Protein AF-A0A7Y0R1Y0-F1 (afdb_monomer_lite)

InterPro domains:
  IPR037185 Multidrug transporter EmrE superfamily [SSF103481] (49-139)

Secondary structure (DSSP, 8-state):
--HHHHHHHHHHHHHHHHHHHHHHHS-S-HHHHHHHHHHHHHHHHHHHHHHHHHHH-GGGS-HHHHHHHHHHHHHHHHHHHHHHHHHHHS-HHHHHHHHHHHHHHHHHHHHHHTTPPPPHHHHHHHHHHHHHHHHTT-SSGGG-----

Foldseek 3Di:
DDPVVVVVVVVVVVVVVVLVVVLVPDPDQSVVSVVVVVVVVCVVCVVVVVVCCVPVNPVVDDPVNVVVVVVVVVVVVVLVVVLSVDVVPDPCLQVVLQSVLVVLVVVVVVCVVVVHDDDPVSVVVSVVSSVVSNCVSPPDPVPPDPPD

Organism: Vibrio alginolyticus (NCBI:txid663)

Radius of gyration: 19.25 Å; chains: 1; bounding box: 56×36×42 Å

pLDDT: mean 80.96, std 11.86, range [36.53, 94.88]

Sequence (148 aa):
MDFLAIALVVFSAVLHAGWNILGKSHSGSGMAFTMAASLSACGVLTPYLIWYLITLGWTSLPVEFWGMLAFSGIAQIVYLVGLIMAYKHADVGVIYPIARALPVMMVGGFSVALGHALSSQQWLGFVLITFGCILVPLTHVRQVSLVA

Structure (mmCIF, N/CA/C/O backbone):
data_AF-A0A7Y0R1Y0-F1
#
_entry.id   AF-A0A7Y0R1Y0-F1
#
loop_
_atom_site.group_PDB
_atom_site.id
_atom_site.type_symbol
_atom_site.label_atom_id
_atom_site.label_alt_id
_atom_site.label_comp_id
_atom_site.label_asym_id
_atom_site.label_entity_id
_atom_site.label_seq_id
_atom_site.pdbx_PDB_ins_code
_atom_site.Cartn_x
_atom_site.Cartn_y
_atom_site.Cartn_z
_atom_site.occupancy
_atom_site.B_iso_or_equiv
_atom_site.auth_seq_id
_atom_site.auth_comp_id
_atom_site.auth_asym_id
_atom_site.auth_atom_id
_atom_site.pdbx_PDB_model_num
ATOM 1 N N . MET A 1 1 ? 0.962 -24.084 -4.038 1.00 62.75 1 MET A N 1
ATOM 2 C CA . MET A 1 1 ? 1.690 -22.868 -3.616 1.00 62.75 1 MET A CA 1
ATOM 3 C C . MET A 1 1 ? 2.879 -23.313 -2.793 1.00 62.75 1 MET A C 1
ATOM 5 O O . MET A 1 1 ? 2.735 -24.288 -2.068 1.00 62.75 1 MET A O 1
ATOM 9 N N . ASP A 1 2 ? 4.028 -22.667 -2.953 1.00 89.94 2 ASP A N 1
ATOM 10 C CA . ASP A 1 2 ? 5.246 -23.015 -2.217 1.00 89.94 2 ASP A CA 1
ATOM 11 C C . ASP A 1 2 ? 5.105 -22.680 -0.717 1.00 89.94 2 ASP A C 1
ATOM 13 O O . ASP A 1 2 ? 4.425 -21.713 -0.358 1.00 89.94 2 ASP A O 1
ATOM 17 N N . PHE A 1 3 ? 5.728 -23.467 0.163 1.00 93.12 3 PHE A N 1
ATOM 18 C CA . PHE A 1 3 ? 5.669 -23.271 1.618 1.00 93.12 3 PHE A CA 1
ATOM 19 C C . PHE A 1 3 ? 6.191 -21.886 2.016 1.00 93.12 3 PHE A C 1
ATOM 21 O O . PHE A 1 3 ? 5.600 -21.210 2.859 1.00 93.12 3 PHE A O 1
ATOM 28 N N . LEU A 1 4 ? 7.247 -21.426 1.343 1.00 94.56 4 LEU A N 1
ATOM 29 C CA . LEU A 1 4 ? 7.806 -20.091 1.534 1.00 94.56 4 LEU A CA 1
ATOM 30 C C . LEU A 1 4 ? 6.775 -19.001 1.218 1.00 94.56 4 LEU A C 1
ATOM 32 O O . LEU A 1 4 ? 6.624 -18.054 1.989 1.00 94.56 4 LEU A O 1
ATOM 36 N N . ALA A 1 5 ? 6.017 -19.149 0.128 1.00 91.25 5 ALA A N 1
ATOM 37 C CA . ALA A 1 5 ? 4.978 -18.191 -0.238 1.00 91.25 5 ALA A CA 1
ATOM 38 C C . ALA A 1 5 ? 3.886 -18.112 0.841 1.00 91.25 5 ALA A C 1
ATOM 40 O O . ALA A 1 5 ? 3.467 -17.016 1.210 1.00 91.25 5 ALA A O 1
ATOM 41 N N . ILE A 1 6 ? 3.473 -19.256 1.398 1.00 92.56 6 ILE A N 1
ATOM 42 C CA . ILE A 1 6 ? 2.506 -19.298 2.506 1.00 92.56 6 ILE A CA 1
ATOM 43 C C . ILE A 1 6 ? 3.077 -18.583 3.738 1.00 92.56 6 ILE A C 1
ATOM 45 O O . ILE A 1 6 ? 2.399 -17.737 4.322 1.00 92.56 6 ILE A O 1
ATOM 49 N N . ALA A 1 7 ? 4.329 -18.867 4.105 1.00 94.88 7 ALA A N 1
ATOM 50 C CA . ALA A 1 7 ? 4.985 -18.239 5.249 1.00 94.88 7 ALA A CA 1
ATOM 51 C C . ALA A 1 7 ? 5.076 -16.709 5.101 1.00 94.88 7 ALA A C 1
ATOM 53 O O . ALA A 1 7 ? 4.749 -15.984 6.042 1.00 94.88 7 ALA A O 1
ATOM 54 N N . LEU A 1 8 ? 5.443 -16.207 3.916 1.00 93.12 8 LEU A N 1
ATOM 55 C CA . LEU A 1 8 ? 5.495 -14.768 3.632 1.00 93.12 8 LEU A CA 1
ATOM 56 C C . LEU A 1 8 ? 4.118 -14.103 3.724 1.00 93.12 8 LEU A C 1
ATOM 58 O O . LEU A 1 8 ? 4.005 -13.008 4.276 1.00 93.12 8 LEU A O 1
ATOM 62 N N . VAL A 1 9 ? 3.068 -14.756 3.219 1.00 91.81 9 VAL A N 1
ATOM 63 C CA . VAL A 1 9 ? 1.696 -14.229 3.286 1.00 91.81 9 VAL A CA 1
ATOM 64 C C . VAL A 1 9 ? 1.212 -14.146 4.735 1.00 91.81 9 VAL A C 1
ATOM 66 O O . VAL A 1 9 ? 0.677 -13.115 5.142 1.00 91.81 9 VAL A O 1
ATOM 69 N N . VAL A 1 10 ? 1.442 -15.188 5.540 1.00 92.44 10 VAL A N 1
ATOM 70 C CA . VAL A 1 10 ? 1.070 -15.185 6.967 1.00 92.44 10 VAL A CA 1
ATOM 71 C C . VAL A 1 10 ? 1.856 -14.120 7.731 1.00 92.44 10 VAL A C 1
ATOM 73 O O . VAL A 1 10 ? 1.272 -13.357 8.500 1.00 92.44 10 VAL A O 1
ATOM 76 N N . PHE A 1 11 ? 3.162 -14.012 7.489 1.00 94.19 11 PHE A N 1
ATOM 77 C CA . PHE A 1 11 ? 3.997 -12.987 8.111 1.00 94.19 11 PHE A CA 1
ATOM 78 C C . PHE A 1 11 ? 3.534 -11.569 7.748 1.00 94.19 11 PHE A C 1
ATOM 80 O O . PHE A 1 11 ? 3.392 -10.717 8.626 1.00 94.19 11 PHE A O 1
ATOM 87 N N . SER A 1 12 ? 3.210 -11.332 6.474 1.00 90.44 12 SER A N 1
ATOM 88 C CA . SER A 1 12 ? 2.625 -10.072 6.007 1.00 90.44 12 SER A CA 1
ATOM 89 C C . SER A 1 12 ? 1.315 -9.750 6.732 1.00 90.44 12 SER A C 1
ATOM 91 O O . SER A 1 12 ? 1.133 -8.623 7.193 1.00 90.44 12 SER A O 1
ATOM 93 N N . ALA A 1 13 ? 0.433 -10.738 6.916 1.00 88.06 13 ALA A N 1
ATOM 94 C CA . ALA A 1 13 ? -0.822 -10.556 7.641 1.00 88.06 13 ALA A CA 1
ATOM 95 C C . ALA A 1 13 ? -0.600 -10.167 9.114 1.00 88.06 13 ALA A C 1
ATOM 97 O O . ALA A 1 13 ? -1.274 -9.264 9.616 1.00 88.06 13 ALA A O 1
ATOM 98 N N . VAL A 1 14 ? 0.375 -10.783 9.793 1.00 91.38 14 VAL A N 1
ATOM 99 C CA . VAL A 1 14 ? 0.740 -10.436 11.179 1.00 91.38 14 VAL A CA 1
ATOM 100 C C . VAL A 1 14 ? 1.296 -9.016 11.265 1.00 91.38 14 VAL A C 1
ATOM 102 O O . VAL A 1 14 ? 0.848 -8.242 12.112 1.00 91.38 14 VAL A O 1
ATOM 105 N N . LEU A 1 15 ? 2.213 -8.635 10.369 1.00 89.06 15 LEU A N 1
ATOM 106 C CA . LEU A 1 15 ? 2.729 -7.263 10.302 1.00 89.06 15 LEU A CA 1
ATOM 107 C C . LEU A 1 15 ? 1.608 -6.255 10.042 1.00 89.06 15 LEU A C 1
ATOM 109 O O . LEU A 1 15 ? 1.561 -5.202 10.675 1.00 89.06 15 LEU A O 1
ATOM 113 N N . HIS A 1 16 ? 0.676 -6.588 9.150 1.00 82.56 16 HIS A N 1
ATOM 114 C CA . HIS A 1 16 ? -0.467 -5.742 8.839 1.00 82.56 16 HIS A CA 1
ATOM 115 C C . HIS A 1 16 ? -1.392 -5.559 10.050 1.00 82.56 16 HIS A C 1
ATOM 117 O O . HIS A 1 16 ? -1.823 -4.443 10.345 1.00 82.56 16 HIS A O 1
ATOM 123 N N . ALA A 1 17 ? -1.695 -6.632 10.782 1.00 81.00 17 ALA A N 1
ATOM 124 C CA . ALA A 1 17 ? -2.484 -6.554 12.009 1.00 81.00 17 ALA A CA 1
ATOM 125 C C . ALA A 1 17 ? -1.758 -5.735 13.090 1.00 81.00 17 ALA A C 1
ATOM 127 O O . ALA A 1 17 ? -2.350 -4.821 13.667 1.00 81.00 17 ALA A O 1
ATOM 128 N N . GLY A 1 18 ? -0.464 -5.996 13.301 1.00 83.19 18 GLY A N 1
ATOM 129 C CA . GLY A 1 18 ? 0.376 -5.257 14.245 1.00 83.19 18 GLY A CA 1
ATOM 130 C C . GLY A 1 18 ? 0.434 -3.762 13.932 1.00 83.19 18 GLY A C 1
ATOM 131 O O . GLY A 1 18 ? 0.261 -2.936 14.825 1.00 83.19 18 GLY A O 1
ATOM 132 N N . TRP A 1 19 ? 0.564 -3.409 12.653 1.00 79.75 19 TRP A N 1
ATOM 133 C CA . TRP A 1 19 ? 0.514 -2.028 12.178 1.00 79.75 19 TRP A CA 1
ATOM 134 C C . TRP A 1 19 ? -0.792 -1.319 12.560 1.00 79.75 19 TRP A C 1
ATOM 136 O O . TRP A 1 19 ? -0.767 -0.216 13.106 1.00 79.75 19 TRP A O 1
ATOM 146 N N . ASN A 1 20 ? -1.941 -1.958 12.312 1.00 76.31 20 ASN A N 1
ATOM 147 C CA . ASN A 1 20 ? -3.246 -1.377 12.643 1.00 76.31 20 ASN A CA 1
ATOM 148 C C . ASN A 1 20 ? -3.432 -1.198 14.162 1.00 76.31 20 ASN A C 1
ATOM 150 O O . ASN A 1 20 ? -4.048 -0.222 14.588 1.00 76.31 20 ASN A O 1
ATOM 154 N N . ILE A 1 21 ? -2.889 -2.106 14.981 1.00 77.69 21 ILE A N 1
ATOM 155 C CA . ILE A 1 21 ? -2.935 -1.997 16.448 1.00 77.69 21 ILE A CA 1
ATOM 156 C C . ILE A 1 21 ? -2.070 -0.826 16.928 1.00 77.69 21 ILE A C 1
ATOM 158 O O . ILE A 1 21 ? -2.548 0.000 17.704 1.00 77.69 21 ILE A O 1
ATOM 162 N N . LEU A 1 22 ? -0.831 -0.713 16.437 1.00 76.56 22 LEU A N 1
ATOM 163 C CA . LEU A 1 22 ? 0.089 0.378 16.786 1.00 76.56 22 LEU A CA 1
ATOM 164 C C . LEU A 1 22 ? -0.452 1.752 16.376 1.00 76.56 22 LEU A C 1
ATOM 166 O O . LEU A 1 22 ? -0.325 2.719 17.128 1.00 76.56 22 LEU A O 1
ATOM 170 N N . GLY A 1 23 ? -1.102 1.822 15.212 1.00 70.19 23 GLY A N 1
ATOM 171 C CA . GLY A 1 23 ? -1.750 3.042 14.736 1.00 70.19 23 GLY A CA 1
ATOM 172 C C . GLY A 1 23 ? -2.951 3.472 15.573 1.00 70.19 23 GLY A C 1
ATOM 173 O O . GLY A 1 23 ? -3.267 4.657 15.607 1.00 70.19 23 GLY A O 1
ATOM 174 N N . LYS A 1 24 ? -3.603 2.533 16.271 1.00 65.19 24 LYS A N 1
ATOM 175 C CA . LYS A 1 24 ? -4.736 2.808 17.168 1.00 65.19 24 LYS A CA 1
ATOM 176 C C . LYS A 1 24 ? -4.304 3.068 18.617 1.00 65.19 24 LYS A C 1
ATOM 178 O O . LYS A 1 24 ? -5.020 3.756 19.337 1.00 65.19 24 LYS A O 1
ATOM 183 N N . SER A 1 25 ? -3.171 2.514 19.061 1.00 60.97 25 SER A N 1
ATOM 184 C CA . SER A 1 25 ? -2.704 2.621 20.452 1.00 60.97 25 SER A CA 1
ATOM 185 C C . SER A 1 25 ? -2.056 3.965 20.791 1.00 60.97 25 SER A C 1
ATOM 187 O O . SER A 1 25 ? -2.026 4.345 21.960 1.00 60.97 25 SER A O 1
ATOM 189 N N . HIS A 1 26 ? -1.561 4.706 19.796 1.00 57.38 26 HIS A N 1
ATOM 190 C CA . HIS A 1 26 ? -1.047 6.055 20.012 1.00 57.38 26 HIS A CA 1
ATOM 191 C C . HIS A 1 26 ? -2.201 7.061 20.076 1.00 57.38 26 HIS A C 1
ATOM 193 O O . HIS A 1 26 ? -2.891 7.292 19.089 1.00 57.38 26 HIS A O 1
ATOM 199 N N . SER A 1 27 ? -2.348 7.737 21.215 1.00 50.84 27 SER A N 1
ATOM 200 C CA . SER A 1 27 ? -3.286 8.847 21.461 1.00 50.84 27 SER A CA 1
ATOM 201 C C . SER A 1 27 ? -2.986 10.131 20.658 1.00 50.84 27 SER A C 1
ATOM 203 O O . SER A 1 27 ? -3.487 11.204 20.989 1.00 50.84 27 SER A O 1
ATOM 205 N N . GLY A 1 28 ? -2.130 10.050 19.635 1.00 57.06 28 GLY A N 1
ATOM 206 C CA . GLY A 1 28 ? -1.776 11.154 18.746 1.00 57.06 28 GLY A CA 1
ATOM 207 C C . GLY A 1 28 ? -2.705 11.249 17.533 1.00 57.06 28 GLY A C 1
ATOM 208 O O . GLY A 1 28 ? -3.484 10.346 17.241 1.00 57.06 28 GLY A O 1
ATOM 209 N N . SER A 1 29 ? -2.604 12.349 16.781 1.00 64.88 29 SER A N 1
ATOM 210 C CA . SER A 1 29 ? -3.319 12.506 15.508 1.00 64.88 29 SER A CA 1
ATOM 211 C C . SER A 1 29 ? -2.969 11.354 14.558 1.00 64.88 29 SER A C 1
ATOM 213 O O . SER A 1 29 ? -1.803 11.193 14.195 1.00 64.88 29 SER A O 1
ATOM 215 N N . GLY A 1 30 ? -3.960 10.577 14.103 1.00 68.94 30 GLY A N 1
ATOM 216 C CA . GLY A 1 30 ? -3.753 9.477 13.144 1.00 68.94 30 GLY A CA 1
ATOM 217 C C . GLY A 1 30 ? -3.053 9.911 11.845 1.00 68.94 30 GLY A C 1
ATOM 218 O O . GLY A 1 30 ? -2.406 9.104 11.176 1.00 68.94 30 GLY A O 1
ATOM 219 N N . MET A 1 31 ? -3.094 11.209 11.528 1.00 68.50 31 MET A N 1
ATOM 220 C CA . MET A 1 31 ? -2.315 11.820 10.451 1.00 68.50 31 MET A CA 1
ATOM 221 C C . MET A 1 31 ? -0.805 11.769 10.720 1.00 68.50 31 MET A C 1
ATOM 223 O O . MET A 1 31 ? -0.048 11.417 9.822 1.00 68.50 31 MET A O 1
ATOM 227 N N . ALA A 1 32 ? -0.360 12.072 11.944 1.00 75.00 32 ALA A N 1
ATOM 228 C CA . ALA A 1 32 ? 1.056 12.050 12.309 1.00 75.00 32 ALA A CA 1
ATOM 229 C C . ALA A 1 32 ? 1.631 10.630 12.224 1.00 75.00 32 ALA A C 1
ATOM 231 O O . ALA A 1 32 ? 2.707 10.437 11.665 1.00 75.00 32 ALA A O 1
ATOM 232 N N . PHE A 1 33 ? 0.875 9.629 12.688 1.00 78.75 33 PHE A N 1
ATOM 233 C CA . PHE A 1 33 ? 1.248 8.220 12.541 1.00 78.75 33 PHE A CA 1
ATOM 234 C C . PHE A 1 33 ? 1.345 7.809 11.065 1.00 78.75 33 PHE A C 1
ATOM 236 O O . PHE A 1 33 ? 2.356 7.256 10.644 1.00 78.75 33 PHE A O 1
ATOM 243 N N . THR A 1 34 ? 0.336 8.142 10.254 1.00 77.31 34 THR A N 1
ATOM 244 C CA . THR A 1 34 ? 0.308 7.804 8.817 1.00 77.31 34 THR A CA 1
ATOM 245 C C . THR A 1 34 ? 1.434 8.489 8.031 1.00 77.31 34 THR A C 1
ATOM 247 O O . THR A 1 34 ? 2.011 7.898 7.117 1.00 77.31 34 THR A O 1
ATOM 250 N N . MET A 1 35 ? 1.795 9.721 8.395 1.00 79.12 35 MET A N 1
ATOM 251 C CA . MET A 1 35 ? 2.927 10.433 7.798 1.00 79.12 35 MET A CA 1
ATOM 252 C C . MET A 1 35 ? 4.268 9.840 8.224 1.00 79.12 35 MET A C 1
ATOM 254 O O . MET A 1 35 ? 5.103 9.574 7.364 1.00 79.12 35 MET A O 1
ATOM 258 N N . ALA A 1 36 ? 4.461 9.561 9.516 1.00 83.12 36 ALA A N 1
ATOM 259 C CA . ALA A 1 36 ? 5.677 8.916 10.015 1.00 83.12 36 ALA A CA 1
ATOM 260 C C . ALA A 1 36 ? 5.896 7.537 9.369 1.00 83.12 36 ALA A C 1
ATOM 262 O O . ALA A 1 36 ? 7.015 7.206 8.989 1.00 83.12 36 ALA A O 1
ATOM 263 N N . ALA A 1 37 ? 4.818 6.773 9.173 1.00 83.62 37 ALA A N 1
ATOM 264 C CA . ALA A 1 37 ? 4.809 5.510 8.438 1.00 83.62 37 ALA A CA 1
ATOM 265 C C . ALA A 1 37 ? 5.290 5.639 6.994 1.00 83.62 37 ALA A C 1
ATOM 267 O O . ALA A 1 37 ? 6.106 4.861 6.509 1.00 83.62 37 ALA A O 1
ATOM 268 N N . SER A 1 38 ? 4.731 6.622 6.291 1.00 83.50 38 SER A N 1
ATOM 269 C CA . SER A 1 38 ? 5.023 6.842 4.880 1.00 83.50 38 SER A CA 1
ATOM 270 C C . SER A 1 38 ? 6.471 7.303 4.720 1.00 83.50 38 SER A C 1
ATOM 272 O O . SER A 1 38 ? 7.180 6.840 3.832 1.00 83.50 38 SER A O 1
ATOM 274 N N . LEU A 1 39 ? 6.940 8.161 5.630 1.00 86.06 39 LEU A N 1
ATOM 275 C CA . LEU A 1 39 ? 8.305 8.669 5.623 1.00 86.06 39 LEU A CA 1
ATOM 276 C C . LEU A 1 39 ? 9.330 7.595 6.005 1.00 86.06 39 LEU A C 1
ATOM 278 O O . LEU A 1 39 ? 10.402 7.552 5.406 1.00 86.06 39 LEU A O 1
ATOM 282 N N . SER A 1 40 ? 9.011 6.705 6.950 1.00 87.06 40 SER A N 1
ATOM 283 C CA . SER A 1 40 ? 9.893 5.586 7.300 1.00 87.06 40 SER A CA 1
ATOM 284 C C . SER A 1 40 ? 10.029 4.600 6.140 1.00 87.06 40 SER A C 1
ATOM 286 O O . SER A 1 40 ? 11.146 4.197 5.820 1.00 87.06 40 SER A O 1
ATOM 288 N N . ALA A 1 41 ? 8.933 4.291 5.440 1.00 86.56 41 ALA A N 1
ATOM 289 C CA . ALA A 1 41 ? 8.971 3.489 4.219 1.00 86.56 41 ALA A CA 1
ATOM 290 C C . ALA A 1 41 ? 9.841 4.145 3.133 1.00 86.56 41 ALA A C 1
ATOM 292 O O . ALA A 1 41 ? 10.704 3.480 2.557 1.00 86.56 41 ALA A O 1
ATOM 293 N N . CYS A 1 42 ? 9.689 5.456 2.906 1.00 87.25 42 CYS A N 1
ATOM 294 C CA . CYS A 1 42 ? 10.573 6.205 2.011 1.00 87.25 42 CYS A CA 1
ATOM 295 C C . CYS A 1 42 ? 12.039 6.108 2.453 1.00 87.25 42 CYS A C 1
ATOM 297 O O . CYS A 1 42 ? 12.901 5.823 1.627 1.00 87.25 42 CYS A O 1
ATOM 299 N N . GLY A 1 43 ? 12.334 6.296 3.741 1.00 90.50 43 GLY A N 1
ATOM 300 C CA . GLY A 1 43 ? 13.695 6.226 4.277 1.00 90.50 43 GLY A CA 1
ATOM 301 C C . GLY A 1 43 ? 14.358 4.863 4.067 1.00 90.50 43 GLY A C 1
ATOM 302 O O . GLY A 1 43 ? 15.529 4.806 3.707 1.00 90.50 43 GLY A O 1
ATOM 303 N N . VAL A 1 44 ? 13.604 3.772 4.224 1.00 91.94 44 VAL A N 1
ATOM 304 C CA . VAL A 1 44 ? 14.104 2.403 4.008 1.00 91.94 44 VAL A CA 1
ATOM 305 C C . VAL A 1 44 ? 14.308 2.093 2.521 1.00 91.94 44 VAL A C 1
ATOM 307 O O . VAL A 1 44 ? 15.280 1.429 2.165 1.00 91.94 44 VAL A O 1
ATOM 310 N N . LEU A 1 45 ? 13.424 2.573 1.641 1.00 90.19 45 LEU A N 1
ATOM 311 C CA . LEU A 1 45 ? 13.472 2.260 0.205 1.00 90.19 45 LEU A CA 1
ATOM 312 C C . LEU A 1 45 ? 14.388 3.191 -0.604 1.00 90.19 45 LEU A C 1
ATOM 314 O O . LEU A 1 45 ? 14.878 2.799 -1.664 1.00 90.19 45 LEU A O 1
ATOM 318 N N . THR A 1 46 ? 14.661 4.402 -0.113 1.00 90.75 46 THR A N 1
ATOM 319 C CA . THR A 1 46 ? 15.495 5.396 -0.814 1.00 90.75 46 THR A CA 1
ATOM 320 C C . THR A 1 46 ? 16.917 4.893 -1.103 1.00 90.75 46 THR A C 1
ATOM 322 O O . THR A 1 46 ? 17.354 5.039 -2.244 1.00 90.75 46 THR A O 1
ATOM 325 N N . PRO A 1 47 ? 17.648 4.250 -0.167 1.00 92.75 47 PRO A N 1
ATOM 326 C CA . PRO A 1 47 ? 18.980 3.713 -0.454 1.00 92.75 47 PRO A CA 1
ATOM 327 C C . PRO A 1 47 ? 18.981 2.680 -1.584 1.00 92.75 47 PRO A C 1
ATOM 329 O O . PRO A 1 47 ? 19.874 2.693 -2.430 1.00 92.75 47 PRO A O 1
ATOM 332 N N . TYR A 1 48 ? 17.961 1.818 -1.633 1.00 89.50 48 TYR A N 1
ATOM 333 C CA . TYR A 1 48 ? 17.813 0.834 -2.704 1.00 89.50 48 TYR A CA 1
ATOM 334 C C . TYR A 1 48 ? 17.548 1.508 -4.054 1.00 89.50 48 TYR A C 1
ATOM 336 O O . TYR A 1 48 ? 18.177 1.155 -5.050 1.00 89.50 48 TYR A O 1
ATOM 344 N N . LEU A 1 49 ? 16.672 2.517 -4.081 1.00 88.00 49 LEU A N 1
ATOM 345 C CA . LEU A 1 49 ? 16.407 3.303 -5.285 1.00 88.00 49 LEU A CA 1
ATOM 346 C C . LEU A 1 49 ? 17.676 4.006 -5.792 1.00 88.00 49 LEU A C 1
ATOM 348 O O . LEU A 1 49 ? 17.963 3.964 -6.985 1.00 88.00 49 LEU A O 1
ATOM 352 N N . ILE A 1 50 ? 18.462 4.607 -4.894 1.00 90.12 50 ILE A N 1
ATOM 353 C CA . ILE A 1 50 ? 19.742 5.243 -5.238 1.00 90.12 50 ILE A CA 1
ATOM 354 C C . ILE A 1 50 ? 20.705 4.211 -5.834 1.00 90.12 50 ILE A C 1
ATOM 356 O O . ILE A 1 50 ? 21.266 4.446 -6.904 1.00 90.12 50 ILE A O 1
ATOM 360 N N . TRP A 1 51 ? 20.869 3.057 -5.182 1.00 92.56 51 TRP A N 1
ATOM 361 C CA . TRP A 1 51 ? 21.719 1.978 -5.685 1.00 92.56 51 TRP A CA 1
ATOM 362 C C . TRP A 1 51 ? 21.283 1.500 -7.079 1.00 92.56 51 TRP A C 1
ATOM 364 O O . TRP A 1 51 ? 22.126 1.359 -7.969 1.00 92.56 51 TRP A O 1
ATOM 374 N N . TYR A 1 52 ? 19.978 1.316 -7.295 1.00 88.75 52 TYR A N 1
ATOM 375 C CA . TYR A 1 52 ? 19.408 0.916 -8.583 1.00 88.75 52 TYR A CA 1
ATOM 376 C C . TYR A 1 52 ? 19.731 1.939 -9.681 1.00 88.75 52 TYR A C 1
ATOM 378 O O . TYR A 1 52 ? 20.246 1.575 -10.738 1.00 88.75 52 TYR A O 1
ATOM 386 N N . LEU A 1 53 ? 19.495 3.227 -9.413 1.00 88.44 53 LEU A N 1
ATOM 387 C CA . LEU A 1 53 ? 19.718 4.311 -10.375 1.00 88.44 53 LEU A CA 1
ATOM 388 C C . LEU A 1 53 ? 21.201 4.499 -10.724 1.00 88.44 53 LEU A C 1
ATOM 390 O O . LEU A 1 53 ? 21.514 4.808 -11.872 1.00 88.44 53 LEU A O 1
ATOM 394 N N . ILE A 1 54 ? 22.110 4.289 -9.767 1.00 90.25 54 ILE A N 1
ATOM 395 C CA . ILE A 1 54 ? 23.562 4.341 -10.003 1.00 90.25 54 ILE A CA 1
ATOM 396 C C . ILE A 1 54 ? 24.029 3.137 -10.831 1.00 90.25 54 ILE A C 1
ATOM 398 O O . ILE A 1 54 ? 24.866 3.294 -11.715 1.00 90.25 54 ILE A O 1
ATOM 402 N N . THR A 1 55 ? 23.501 1.942 -10.553 1.00 89.56 55 THR A N 1
ATOM 403 C CA . THR A 1 55 ? 23.992 0.691 -11.156 1.00 89.56 55 THR A CA 1
ATOM 404 C C . THR A 1 55 ? 23.455 0.469 -12.568 1.00 89.56 55 THR A C 1
ATOM 406 O O . THR A 1 55 ? 24.199 0.060 -13.454 1.00 89.56 55 THR A O 1
ATOM 409 N N . LEU A 1 56 ? 22.162 0.720 -12.782 1.00 84.50 56 LEU A N 1
ATOM 410 C CA . LEU A 1 56 ? 21.468 0.424 -14.043 1.00 84.50 56 LEU A CA 1
ATOM 411 C C . LEU A 1 56 ? 21.241 1.675 -14.903 1.00 84.50 56 LEU A C 1
ATOM 413 O O . LEU A 1 56 ? 20.939 1.560 -16.089 1.00 84.50 56 LEU A O 1
ATOM 417 N N . GLY A 1 57 ? 21.423 2.867 -14.326 1.00 81.38 57 GLY A N 1
ATOM 418 C CA . GLY A 1 57 ? 21.273 4.144 -15.013 1.00 81.38 57 GLY A CA 1
ATOM 419 C C . GLY A 1 57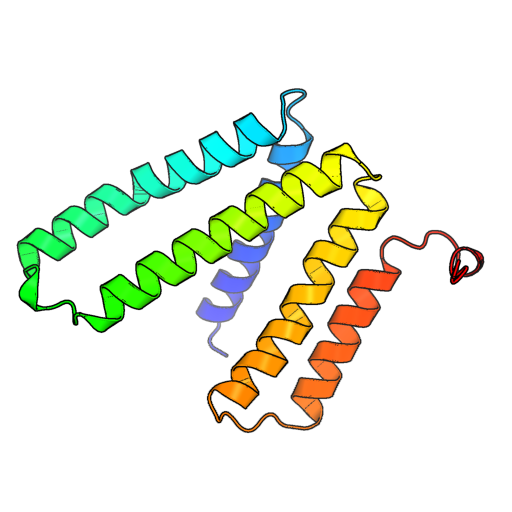 ? 19.815 4.559 -15.227 1.00 81.38 57 GLY A C 1
ATOM 420 O O . GLY A 1 57 ? 18.903 3.741 -15.338 1.00 81.38 57 GLY A O 1
ATOM 421 N N . TRP A 1 58 ? 19.593 5.870 -15.331 1.00 75.50 58 TRP A N 1
ATOM 422 C CA . TRP A 1 58 ? 18.268 6.478 -15.521 1.00 75.50 58 TRP A CA 1
ATOM 423 C C . TRP A 1 58 ? 17.589 6.081 -16.838 1.00 75.50 58 TRP A C 1
ATOM 425 O O . TRP A 1 58 ? 16.366 6.073 -16.923 1.00 75.50 58 TRP A O 1
ATOM 435 N N . THR A 1 59 ? 18.375 5.729 -17.856 1.00 73.44 59 THR A N 1
ATOM 436 C CA . THR A 1 59 ? 17.898 5.345 -19.193 1.00 73.44 59 THR A CA 1
ATOM 437 C C . THR A 1 59 ? 17.278 3.950 -19.243 1.00 73.44 59 THR A C 1
ATOM 439 O O . THR A 1 59 ? 16.618 3.620 -20.223 1.00 73.44 59 THR A O 1
ATOM 442 N N . SER A 1 60 ? 17.464 3.138 -18.197 1.00 77.50 60 SER A N 1
ATOM 443 C CA . SER A 1 60 ? 16.807 1.832 -18.067 1.00 77.50 60 SER A CA 1
ATOM 444 C C . SER A 1 60 ? 15.312 1.944 -17.741 1.00 77.50 60 SER A C 1
ATOM 446 O O . SER A 1 60 ? 14.576 0.974 -17.915 1.00 77.50 60 SER A O 1
ATOM 448 N N . LEU A 1 61 ? 14.854 3.115 -17.279 1.00 81.88 61 LEU A N 1
ATOM 449 C CA . LEU A 1 61 ? 13.460 3.356 -16.927 1.00 81.88 61 LEU A CA 1
ATOM 450 C C . LEU A 1 61 ? 12.709 3.986 -18.112 1.00 81.88 61 LEU A C 1
ATOM 452 O O . LEU A 1 61 ? 13.052 5.098 -18.523 1.00 81.88 61 LEU A O 1
ATOM 456 N N . PRO A 1 62 ? 11.679 3.314 -18.654 1.00 86.25 62 PRO A N 1
ATOM 457 C CA . PRO A 1 62 ? 10.896 3.834 -19.771 1.00 86.25 62 PRO A CA 1
ATOM 458 C C . PRO A 1 62 ? 10.116 5.098 -19.367 1.00 86.25 62 PRO A C 1
ATOM 460 O O . PRO A 1 62 ? 9.827 5.314 -18.190 1.00 86.25 62 PRO A O 1
ATOM 463 N N . VAL A 1 63 ? 9.745 5.955 -20.322 1.00 86.56 63 VAL A N 1
ATOM 464 C CA . VAL A 1 63 ? 9.015 7.210 -20.024 1.00 86.56 63 VAL A CA 1
ATOM 465 C C . VAL A 1 63 ? 7.663 6.917 -19.361 1.00 86.56 63 VAL A C 1
ATOM 467 O O . VAL A 1 63 ? 7.228 7.633 -18.457 1.00 86.56 63 VAL A O 1
ATOM 470 N N . GLU A 1 64 ? 7.038 5.810 -19.746 1.00 89.75 64 GLU A N 1
ATOM 471 C CA . GLU A 1 64 ? 5.781 5.300 -19.207 1.00 89.75 64 GLU A CA 1
ATOM 472 C C . GLU A 1 64 ? 5.870 5.009 -17.703 1.00 89.75 64 GLU A C 1
ATOM 474 O O . GLU A 1 64 ? 4.893 5.225 -16.984 1.00 89.75 64 GLU A O 1
ATOM 479 N N . PHE A 1 65 ? 7.039 4.590 -17.201 1.00 88.69 65 PHE A N 1
ATOM 480 C CA . PHE A 1 65 ? 7.259 4.345 -15.771 1.00 88.69 65 PHE A CA 1
ATOM 481 C C . PHE A 1 65 ? 6.995 5.607 -14.948 1.00 88.69 65 PHE A C 1
ATOM 483 O O . PHE A 1 65 ? 6.298 5.555 -13.936 1.00 88.69 65 PHE A O 1
ATOM 490 N N . TRP A 1 66 ? 7.500 6.756 -15.400 1.00 88.12 66 TRP A N 1
ATOM 491 C CA . TRP A 1 66 ? 7.324 8.030 -14.702 1.00 88.12 66 TRP A CA 1
ATOM 492 C C . TRP A 1 66 ? 5.866 8.489 -14.714 1.00 88.12 66 TRP A C 1
ATOM 494 O O . TRP A 1 66 ? 5.373 8.996 -13.704 1.00 88.12 66 TRP A O 1
ATOM 504 N N . GLY A 1 67 ? 5.153 8.245 -15.819 1.00 91.88 67 GLY A N 1
ATOM 505 C CA . GLY A 1 67 ? 3.711 8.478 -15.908 1.00 91.88 67 GLY A CA 1
ATOM 506 C C . GLY A 1 67 ? 2.921 7.620 -14.914 1.00 91.88 67 GLY A C 1
ATOM 507 O O . GLY A 1 67 ? 2.091 8.142 -14.168 1.00 91.88 67 GLY A O 1
ATOM 508 N N . MET A 1 68 ? 3.221 6.319 -14.840 1.00 90.12 68 MET A N 1
ATOM 509 C CA . MET A 1 68 ? 2.590 5.401 -13.882 1.00 90.12 68 MET A CA 1
ATOM 510 C C . MET A 1 68 ? 2.932 5.751 -12.431 1.00 90.12 68 MET A C 1
ATOM 512 O O . MET A 1 68 ? 2.059 5.679 -11.565 1.00 90.12 68 MET A O 1
ATOM 516 N N . LEU A 1 69 ? 4.173 6.164 -12.158 1.00 89.88 69 LEU A N 1
ATOM 517 C CA . LEU A 1 69 ? 4.614 6.607 -10.837 1.00 89.88 69 LEU A CA 1
ATOM 518 C C . LEU A 1 69 ? 3.833 7.844 -10.384 1.00 89.88 69 LEU A C 1
ATOM 520 O O . LEU A 1 69 ? 3.297 7.860 -9.275 1.00 89.88 69 LEU A O 1
ATOM 524 N N . ALA A 1 70 ? 3.723 8.853 -11.251 1.00 92.25 70 ALA A N 1
ATOM 525 C CA . ALA A 1 70 ? 2.968 10.068 -10.963 1.00 92.25 70 ALA A CA 1
ATOM 526 C C . ALA A 1 70 ? 1.481 9.764 -10.732 1.00 92.25 70 ALA A C 1
ATOM 528 O O . ALA A 1 70 ? 0.909 10.208 -9.736 1.00 92.25 70 ALA A O 1
ATOM 529 N N . PHE A 1 71 ? 0.869 8.954 -11.600 1.00 93.00 71 PHE A N 1
ATOM 530 C CA . PHE A 1 71 ? -0.530 8.550 -11.459 1.00 93.00 71 PHE A CA 1
ATOM 531 C C . PHE A 1 71 ? -0.781 7.788 -10.150 1.00 93.00 71 PHE A C 1
ATOM 533 O O . PHE A 1 71 ? -1.711 8.112 -9.412 1.00 93.00 71 PHE A O 1
ATOM 540 N N . SER A 1 72 ? 0.087 6.827 -9.822 1.00 90.00 72 SER A N 1
ATOM 541 C CA . SER A 1 72 ? 0.002 6.052 -8.578 1.00 90.00 72 SER A CA 1
ATOM 542 C C . SER A 1 72 ? 0.159 6.948 -7.349 1.00 90.00 72 SER A C 1
ATOM 544 O O . SER A 1 72 ? -0.588 6.806 -6.384 1.00 90.00 72 SER A O 1
ATOM 546 N N . GLY A 1 73 ? 1.084 7.912 -7.393 1.00 90.75 73 GLY A N 1
ATOM 547 C CA . GLY A 1 73 ? 1.273 8.896 -6.328 1.00 90.75 73 GLY A CA 1
ATOM 548 C C . GLY A 1 73 ? 0.039 9.773 -6.111 1.00 90.75 73 GLY A C 1
ATOM 549 O O . GLY A 1 73 ? -0.404 9.939 -4.976 1.00 90.75 73 GLY A O 1
ATOM 550 N N . ILE A 1 74 ? -0.566 10.282 -7.188 1.00 93.62 74 ILE A N 1
ATOM 551 C CA . ILE A 1 74 ? -1.802 11.077 -7.114 1.00 93.62 74 ILE A CA 1
ATOM 552 C C . ILE A 1 74 ? -2.947 10.237 -6.538 1.00 93.62 74 ILE A C 1
ATOM 554 O O . ILE A 1 74 ? -3.619 10.681 -5.607 1.00 93.62 74 ILE A O 1
ATOM 558 N N . ALA A 1 75 ? -3.144 9.014 -7.036 1.00 90.62 75 ALA A N 1
ATOM 559 C CA . ALA A 1 75 ? -4.167 8.104 -6.526 1.00 90.62 75 ALA A CA 1
ATOM 560 C C . ALA A 1 75 ? -3.971 7.810 -5.028 1.00 90.62 75 ALA A C 1
ATOM 562 O O . ALA A 1 75 ? -4.934 7.829 -4.259 1.00 90.62 75 ALA A O 1
ATOM 563 N N . GLN A 1 76 ? -2.722 7.622 -4.594 1.00 88.38 76 GLN A N 1
ATOM 564 C CA . GLN A 1 76 ? -2.379 7.408 -3.190 1.00 88.38 76 GLN A CA 1
ATOM 565 C C . GLN A 1 76 ? -2.691 8.634 -2.322 1.00 88.38 76 GLN A C 1
ATOM 567 O O . GLN A 1 76 ? -3.216 8.484 -1.218 1.00 88.38 76 GLN A O 1
ATOM 572 N N . ILE A 1 77 ? -2.407 9.847 -2.806 1.00 87.75 77 ILE A N 1
ATOM 573 C CA . ILE A 1 77 ? -2.748 11.092 -2.101 1.00 87.75 77 ILE A CA 1
ATOM 574 C C . ILE A 1 77 ? -4.265 11.214 -1.954 1.00 87.75 77 ILE A C 1
ATOM 576 O O . ILE A 1 77 ? -4.748 11.454 -0.847 1.00 87.75 77 ILE A O 1
ATOM 580 N N . VAL A 1 78 ? -5.019 11.000 -3.037 1.00 89.69 78 VAL A N 1
ATOM 581 C CA . VAL A 1 78 ? -6.491 11.029 -3.014 1.00 89.69 78 VAL A CA 1
ATOM 582 C C . VAL A 1 78 ? -7.034 10.015 -2.005 1.00 89.69 78 VAL A C 1
ATOM 584 O O . VAL A 1 78 ? -7.892 10.364 -1.194 1.00 89.69 78 VAL A O 1
ATOM 587 N N . TYR A 1 79 ? -6.493 8.794 -1.993 1.00 85.88 79 TYR A N 1
ATOM 588 C CA . TYR A 1 79 ? -6.864 7.758 -1.029 1.00 85.88 79 TYR A CA 1
ATOM 589 C C . TYR A 1 79 ? -6.589 8.183 0.419 1.00 85.88 79 TYR A C 1
ATOM 591 O O . TYR A 1 79 ? -7.487 8.118 1.257 1.00 85.88 79 TYR A O 1
ATOM 599 N N . LEU A 1 80 ? -5.375 8.649 0.728 1.00 82.44 80 LEU A N 1
ATOM 600 C CA . LEU A 1 80 ? -5.001 9.033 2.092 1.00 82.44 80 LEU A CA 1
ATOM 601 C C . LEU A 1 80 ? -5.804 10.238 2.593 1.00 82.44 80 LEU A C 1
ATOM 603 O O . LEU A 1 80 ? -6.271 10.228 3.732 1.00 82.44 80 LEU A O 1
ATOM 607 N N . VAL A 1 81 ? -6.005 11.256 1.753 1.00 84.38 81 VAL A N 1
ATOM 608 C CA . VAL A 1 81 ? -6.821 12.431 2.097 1.00 84.38 81 VAL A CA 1
ATOM 609 C C . VAL A 1 81 ? -8.276 12.025 2.316 1.00 84.38 81 VAL A C 1
ATOM 611 O O . VAL A 1 81 ? -8.858 12.401 3.334 1.00 84.38 81 VAL A O 1
ATOM 614 N N . GLY A 1 82 ? -8.847 11.222 1.414 1.00 84.19 82 GLY A N 1
ATOM 615 C CA . GLY A 1 82 ? -10.205 10.696 1.551 1.00 84.19 82 GLY A CA 1
ATOM 616 C C . GLY A 1 82 ? -10.384 9.888 2.836 1.00 84.19 82 GLY A C 1
ATOM 617 O O . GLY A 1 82 ? -11.354 10.096 3.561 1.00 84.19 82 GLY A O 1
ATOM 618 N N . LEU A 1 83 ? -9.410 9.041 3.176 1.00 79.88 83 LEU A N 1
ATOM 619 C CA . LEU A 1 83 ? -9.424 8.232 4.393 1.00 79.88 83 LEU A CA 1
ATOM 620 C C . LEU A 1 83 ? -9.377 9.094 5.661 1.00 79.88 83 LEU A C 1
ATOM 622 O O . LEU A 1 83 ? -10.166 8.889 6.582 1.00 79.88 83 LEU A O 1
ATOM 626 N N . ILE A 1 84 ? -8.482 10.085 5.700 1.00 76.88 84 ILE A N 1
ATOM 627 C CA . ILE A 1 8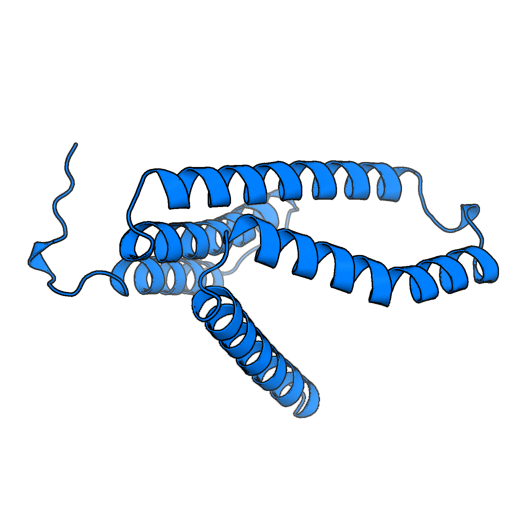4 ? -8.367 11.017 6.830 1.00 76.88 84 ILE A CA 1
ATOM 628 C C . ILE A 1 84 ? -9.656 11.828 6.990 1.00 76.88 84 ILE A C 1
ATOM 630 O O . ILE A 1 84 ? -10.126 12.020 8.112 1.00 76.88 84 ILE A O 1
ATOM 634 N N . MET A 1 85 ? -10.232 12.312 5.888 1.00 79.62 85 MET A N 1
ATOM 635 C CA . MET A 1 85 ? -11.477 13.078 5.915 1.00 79.62 85 MET A CA 1
ATOM 636 C C . MET A 1 85 ? -12.655 12.226 6.369 1.00 79.62 85 MET A C 1
ATOM 638 O O . MET A 1 85 ? -13.430 12.686 7.206 1.00 79.62 85 MET A O 1
ATOM 642 N N . ALA A 1 86 ? -12.760 10.987 5.894 1.00 78.00 86 ALA A N 1
ATOM 643 C CA . ALA A 1 86 ? -13.794 10.064 6.332 1.00 78.00 86 ALA A CA 1
ATOM 644 C C . ALA A 1 86 ? -13.691 9.826 7.846 1.00 78.00 86 ALA A C 1
ATOM 646 O O . ALA A 1 86 ? -14.660 10.062 8.562 1.00 78.00 86 ALA A O 1
ATOM 647 N N . TYR A 1 87 ? -12.509 9.472 8.365 1.00 73.75 87 TYR A N 1
ATOM 648 C CA . TYR A 1 87 ? -12.319 9.232 9.805 1.00 73.75 87 TYR A CA 1
ATOM 649 C C . TYR A 1 87 ? -12.596 10.444 10.700 1.00 73.75 87 TYR A C 1
ATOM 651 O O . TYR A 1 87 ? -12.813 10.271 11.895 1.00 73.75 87 TYR A O 1
ATOM 659 N N . LYS A 1 88 ? -12.592 11.666 10.154 1.00 73.19 88 LYS A N 1
ATOM 660 C CA . LYS A 1 88 ? -13.009 12.867 10.891 1.00 73.19 88 LYS A CA 1
ATOM 661 C C . LYS A 1 88 ? -14.528 13.038 10.969 1.00 73.19 88 LYS A C 1
ATOM 663 O O . LYS A 1 88 ? -14.992 13.685 11.900 1.00 73.19 88 LYS A O 1
ATOM 668 N N . HIS A 1 89 ? -15.279 12.528 9.991 1.00 73.44 89 HIS A N 1
ATOM 669 C CA . HIS A 1 89 ? -16.710 12.815 9.829 1.00 73.44 89 HIS A CA 1
ATOM 670 C C . HIS A 1 89 ? -17.628 11.632 10.152 1.00 73.44 89 HIS A C 1
ATOM 672 O O . HIS A 1 89 ? -18.828 11.841 10.299 1.00 73.44 89 HIS A O 1
ATOM 678 N N . ALA A 1 90 ? -17.107 10.408 10.270 1.00 69.25 90 ALA A N 1
ATOM 679 C CA . ALA A 1 90 ? -17.903 9.259 10.691 1.00 69.25 90 ALA A CA 1
ATOM 680 C C . ALA A 1 90 ? -17.110 8.296 11.583 1.00 69.25 90 ALA A C 1
ATOM 682 O O . ALA A 1 90 ? -15.878 8.329 11.646 1.00 69.25 90 ALA A O 1
ATOM 683 N N . ASP A 1 91 ? -17.841 7.419 12.268 1.00 69.31 91 ASP A N 1
ATOM 684 C CA . ASP A 1 91 ? -17.255 6.447 13.177 1.00 69.31 91 ASP A CA 1
ATOM 685 C C . ASP A 1 91 ? -16.325 5.484 12.438 1.00 69.31 91 ASP A C 1
ATOM 687 O O . ASP A 1 91 ? -16.677 4.865 11.426 1.00 69.31 91 ASP A O 1
ATOM 691 N N . VAL A 1 92 ? -15.132 5.294 13.004 1.00 67.19 92 VAL A N 1
ATOM 692 C CA . VAL A 1 92 ? -14.112 4.373 12.480 1.00 67.19 92 VAL A CA 1
ATOM 693 C C . VAL A 1 92 ? -14.678 2.959 12.305 1.00 67.19 92 VAL A C 1
ATOM 695 O O . VAL A 1 92 ? -14.291 2.261 11.372 1.00 67.19 92 VAL A O 1
ATOM 698 N N . GLY A 1 93 ? -15.632 2.555 13.154 1.00 65.94 93 GLY A N 1
ATOM 699 C CA . GLY A 1 93 ? -16.314 1.263 13.068 1.00 65.94 93 GLY A CA 1
ATOM 700 C C . GLY A 1 93 ? -17.090 1.045 11.766 1.00 65.94 93 GLY A C 1
ATOM 701 O O . GLY A 1 93 ? -17.175 -0.089 11.316 1.00 65.94 93 GLY A O 1
ATOM 702 N N . VAL A 1 94 ? -17.589 2.104 11.122 1.00 68.50 94 VAL A N 1
ATOM 703 C CA . VAL A 1 94 ? -18.366 2.012 9.872 1.00 68.50 94 VAL A CA 1
ATOM 704 C C . VAL A 1 94 ? -17.492 2.279 8.648 1.00 68.50 94 VAL A C 1
ATOM 706 O O . VAL A 1 94 ? -17.593 1.579 7.642 1.00 68.50 94 VAL A O 1
ATOM 709 N N . ILE A 1 95 ? -16.593 3.262 8.723 1.00 74.69 95 ILE A N 1
ATOM 710 C CA . ILE A 1 95 ? -15.760 3.634 7.570 1.00 74.69 95 ILE A CA 1
ATOM 711 C C . ILE A 1 95 ? -14.689 2.592 7.285 1.00 74.69 95 ILE A C 1
ATOM 713 O O . ILE A 1 95 ? -14.429 2.298 6.119 1.00 74.69 95 ILE A O 1
ATOM 717 N N . TYR A 1 96 ? -14.048 2.045 8.322 1.00 74.06 96 TYR A N 1
ATOM 718 C CA . TYR A 1 96 ? -12.925 1.128 8.136 1.00 74.06 96 TYR A CA 1
ATOM 719 C C . TYR A 1 96 ? -13.310 -0.095 7.283 1.00 74.06 96 TYR A C 1
ATOM 721 O O . TYR A 1 96 ? -12.593 -0.394 6.324 1.00 74.06 96 TYR A O 1
ATOM 729 N N . PRO A 1 97 ? -14.452 -0.765 7.527 1.00 72.75 97 PRO A N 1
ATOM 730 C CA . PRO A 1 97 ? -14.874 -1.890 6.697 1.00 72.75 97 PRO A CA 1
ATOM 731 C C . PRO A 1 97 ? -15.248 -1.492 5.264 1.00 72.75 97 PRO A C 1
ATOM 733 O O . PRO A 1 97 ? -14.866 -2.195 4.329 1.00 72.75 97 PRO A O 1
ATOM 736 N N . ILE A 1 98 ? -15.904 -0.343 5.060 1.00 74.25 98 ILE A N 1
ATOM 737 C CA . ILE A 1 98 ? -16.251 0.163 3.717 1.00 74.25 98 ILE A CA 1
ATOM 738 C C . ILE A 1 98 ? -14.983 0.472 2.911 1.00 74.25 98 ILE A C 1
ATOM 740 O O . ILE A 1 98 ? -14.837 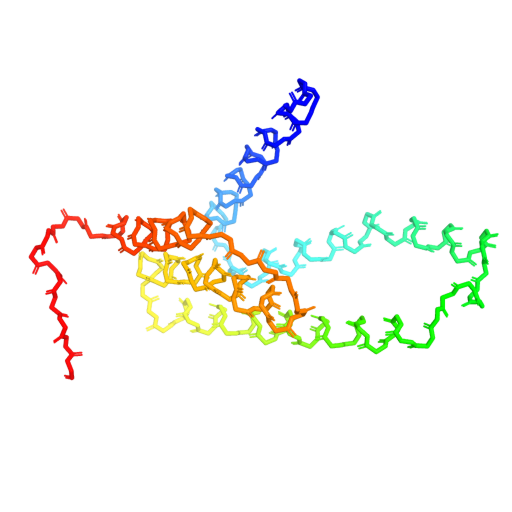0.016 1.775 1.00 74.25 98 ILE A O 1
ATOM 744 N N . ALA A 1 99 ? -14.030 1.184 3.519 1.00 77.75 99 ALA A N 1
ATOM 745 C CA . ALA A 1 99 ? -12.757 1.544 2.899 1.00 77.75 99 ALA A CA 1
ATOM 746 C C . ALA A 1 99 ? -11.923 0.314 2.499 1.00 77.75 99 ALA A C 1
ATOM 748 O O . ALA A 1 99 ? -11.119 0.390 1.573 1.00 77.75 99 ALA A O 1
ATOM 749 N N . ARG A 1 100 ? -12.116 -0.827 3.173 1.00 76.81 100 ARG A N 1
ATOM 750 C CA . ARG A 1 100 ? -11.442 -2.098 2.864 1.00 76.81 100 ARG A CA 1
ATOM 751 C C . ARG A 1 100 ? -12.209 -2.987 1.884 1.00 76.81 100 ARG A C 1
ATOM 753 O O . ARG A 1 100 ? -11.572 -3.750 1.165 1.00 76.81 100 ARG A O 1
ATOM 760 N N . ALA A 1 101 ? -13.533 -2.874 1.818 1.00 80.75 101 ALA A N 1
ATOM 761 C CA . ALA A 1 101 ? -14.375 -3.680 0.935 1.00 80.75 101 ALA A CA 1
ATOM 762 C C . ALA A 1 101 ? -14.354 -3.189 -0.525 1.00 80.75 101 ALA A C 1
ATOM 764 O O . ALA A 1 101 ? -14.366 -4.006 -1.450 1.00 80.75 101 ALA A O 1
ATOM 765 N N . LEU A 1 102 ? -14.303 -1.866 -0.736 1.00 79.25 102 LEU A N 1
ATOM 766 C CA . LEU A 1 102 ? -14.330 -1.249 -2.070 1.00 79.25 102 LEU A CA 1
ATOM 767 C C . LEU A 1 102 ? -13.132 -1.643 -2.958 1.00 79.25 102 LEU A C 1
ATOM 769 O O . LEU A 1 102 ? -13.352 -2.035 -4.108 1.00 79.25 102 LEU A O 1
ATOM 773 N N . PRO A 1 103 ? -11.877 -1.598 -2.458 1.00 81.69 103 PRO A N 1
ATOM 774 C CA . PRO A 1 103 ? -10.706 -1.932 -3.264 1.00 81.69 103 PRO A CA 1
ATOM 775 C C . PRO A 1 103 ? -10.740 -3.351 -3.839 1.00 81.69 103 PRO A C 1
ATOM 777 O O . PRO A 1 103 ? -10.239 -3.568 -4.937 1.00 81.69 103 PRO A O 1
ATOM 780 N N . VAL A 1 104 ? -11.374 -4.307 -3.149 1.00 85.38 104 VAL A N 1
ATOM 781 C CA . VAL A 1 104 ? -11.502 -5.697 -3.623 1.00 85.38 104 VAL A CA 1
ATOM 782 C C . VAL A 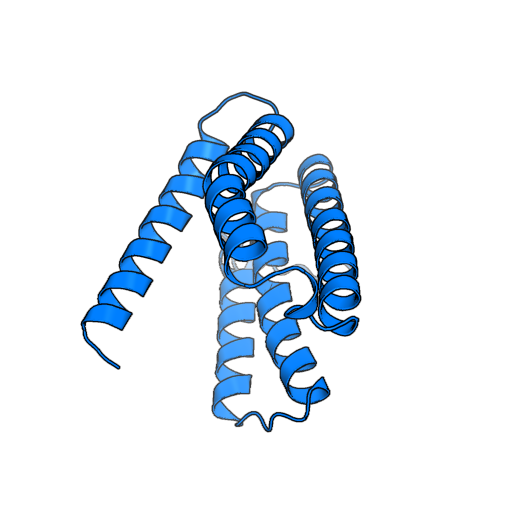1 104 ? -12.282 -5.760 -4.939 1.00 85.38 104 VAL A C 1
ATOM 784 O O . VAL A 1 104 ? -11.837 -6.397 -5.892 1.00 85.38 104 VAL A O 1
ATOM 787 N N . MET A 1 105 ? -13.399 -5.035 -5.033 1.00 84.75 105 MET A N 1
ATOM 788 C CA . MET A 1 105 ? -14.184 -4.955 -6.269 1.00 84.75 105 MET A CA 1
ATOM 789 C C . MET A 1 105 ? -13.464 -4.146 -7.352 1.00 84.75 105 MET A C 1
ATOM 791 O O . MET A 1 105 ? -13.528 -4.502 -8.529 1.00 84.75 105 MET A O 1
ATOM 795 N N . MET A 1 106 ? -12.743 -3.086 -6.965 1.00 85.25 106 MET A N 1
ATOM 796 C CA . MET A 1 106 ? -11.949 -2.285 -7.903 1.00 85.25 106 MET A CA 1
ATOM 797 C C . MET A 1 106 ? -10.860 -3.123 -8.580 1.00 85.25 106 MET A C 1
ATOM 799 O O . MET A 1 106 ? -10.684 -3.004 -9.789 1.00 85.25 106 MET A O 1
ATOM 803 N N . VAL A 1 107 ? -10.176 -4.010 -7.845 1.00 86.25 107 VAL A N 1
ATOM 804 C CA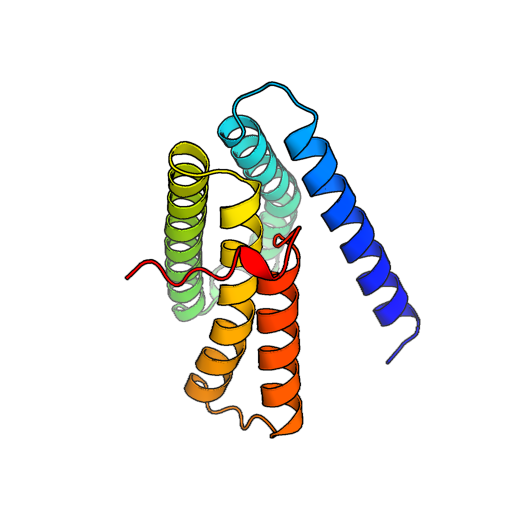 . VAL A 1 107 ? -9.175 -4.931 -8.417 1.00 86.25 107 VAL A CA 1
ATOM 805 C C . VAL A 1 107 ? -9.790 -5.811 -9.505 1.00 86.25 107 VAL A C 1
ATOM 807 O O . VAL A 1 107 ? -9.198 -5.955 -10.576 1.00 86.25 107 VAL A O 1
ATOM 810 N N . GLY A 1 108 ? -10.989 -6.353 -9.274 1.00 86.75 108 GLY A N 1
ATOM 811 C CA . GLY A 1 108 ? -11.717 -7.114 -10.291 1.00 86.75 108 GLY A CA 1
ATOM 812 C C . GLY A 1 108 ? -12.027 -6.274 -11.534 1.00 86.75 108 GLY A C 1
ATOM 813 O O . GLY A 1 108 ? -11.700 -6.673 -12.650 1.00 86.75 108 GLY A O 1
ATOM 814 N N . GLY A 1 109 ? -12.583 -5.075 -11.341 1.00 87.00 109 GLY A N 1
ATOM 815 C CA . GLY A 1 109 ? -12.915 -4.157 -12.436 1.00 87.00 109 GLY A CA 1
ATOM 816 C C . GLY A 1 109 ? -11.702 -3.736 -13.270 1.00 87.00 109 GLY A C 1
ATOM 817 O O . GLY A 1 109 ? -11.736 -3.825 -14.497 1.00 87.00 109 GLY A O 1
ATOM 818 N N . PHE A 1 110 ? -10.602 -3.345 -12.620 1.00 87.25 110 PHE A N 1
ATOM 819 C CA . PHE A 1 110 ? -9.364 -2.983 -13.314 1.00 87.25 110 PHE A CA 1
ATOM 820 C C . PHE A 1 110 ? -8.717 -4.176 -14.018 1.00 87.25 110 PHE A C 1
ATOM 822 O O . PHE A 1 110 ? -8.192 -4.006 -15.113 1.00 87.25 110 PHE A O 1
ATOM 829 N N . SER A 1 111 ? -8.795 -5.383 -13.450 1.00 87.69 111 SER A N 1
ATOM 830 C CA . SER A 1 111 ? -8.281 -6.589 -14.115 1.00 87.69 111 SER A CA 1
ATOM 831 C C . SER A 1 111 ? -8.995 -6.838 -15.446 1.00 87.69 111 SER A C 1
ATOM 833 O O . SER A 1 111 ? -8.336 -7.101 -16.450 1.00 87.69 111 SER A O 1
ATOM 835 N N . VAL A 1 112 ? -10.323 -6.675 -15.488 1.00 90.00 112 VAL A N 1
ATOM 836 C CA . VAL A 1 112 ? -11.095 -6.773 -16.741 1.00 90.00 112 VAL A CA 1
ATOM 837 C C . VAL A 1 112 ? -10.764 -5.629 -17.695 1.00 90.00 112 VAL A C 1
ATOM 839 O O . VAL A 1 112 ? -10.597 -5.870 -18.888 1.00 90.00 112 VAL A O 1
ATOM 842 N N . ALA A 1 113 ? -10.623 -4.399 -17.192 1.00 89.69 113 ALA A N 1
ATOM 843 C CA . ALA A 1 113 ? -10.247 -3.244 -18.012 1.00 89.69 113 ALA A CA 1
ATOM 844 C C . ALA A 1 113 ? -8.860 -3.403 -18.663 1.00 89.69 113 ALA A C 1
ATOM 846 O O . ALA A 1 113 ? -8.644 -2.925 -19.773 1.00 89.69 113 ALA A O 1
ATOM 847 N N . LEU A 1 114 ? -7.944 -4.118 -18.003 1.00 89.69 114 LEU A N 1
ATOM 848 C CA . LEU A 1 114 ? -6.631 -4.500 -18.533 1.00 89.69 114 LEU A CA 1
ATOM 849 C C . LEU A 1 114 ? -6.685 -5.699 -19.500 1.00 89.69 114 LEU A C 1
ATOM 851 O O . LEU A 1 114 ? -5.651 -6.120 -20.012 1.00 89.69 114 LEU A O 1
ATOM 855 N N . GLY A 1 115 ? -7.872 -6.250 -19.770 1.00 88.44 115 GLY A N 1
ATOM 856 C CA . GLY A 1 115 ? -8.078 -7.365 -20.696 1.00 88.44 115 GLY A CA 1
ATOM 857 C C . GLY A 1 115 ? -7.899 -8.753 -20.076 1.00 88.44 115 GLY A C 1
ATOM 858 O O . GLY A 1 115 ? -7.912 -9.747 -20.803 1.00 88.44 115 GLY A O 1
ATOM 859 N N . HIS A 1 116 ? -7.752 -8.866 -18.751 1.00 89.25 116 HIS A N 1
ATOM 860 C CA . HIS A 1 116 ? -7.691 -10.169 -18.093 1.00 89.25 116 HIS A CA 1
ATOM 861 C C . HIS A 1 116 ? -9.087 -10.785 -17.962 1.00 89.25 116 HIS A C 1
ATOM 863 O O . HIS A 1 116 ? -10.006 -10.190 -17.396 1.00 89.25 116 HIS A O 1
ATOM 869 N N . ALA A 1 117 ? -9.234 -12.020 -18.444 1.00 87.56 117 ALA A N 1
ATOM 870 C CA . ALA A 1 117 ? -10.444 -12.802 -18.241 1.00 87.56 117 ALA A CA 1
ATOM 871 C C . ALA A 1 117 ? -10.488 -13.328 -16.800 1.00 87.56 117 ALA A C 1
ATOM 873 O O . ALA A 1 117 ? -9.632 -14.110 -16.385 1.00 87.56 117 ALA A O 1
ATOM 874 N N . LEU A 1 118 ? -11.498 -12.900 -16.046 1.00 86.94 118 LEU A N 1
ATOM 875 C CA . LEU A 1 118 ? -11.770 -13.405 -14.705 1.00 86.94 118 LEU A CA 1
ATOM 876 C C . LEU A 1 118 ? -12.793 -14.539 -14.768 1.00 86.94 118 LEU A C 1
ATOM 878 O O . LEU A 1 118 ? -13.837 -14.409 -15.409 1.00 86.94 118 LEU A O 1
ATOM 882 N N . SER A 1 119 ? -12.518 -15.637 -14.071 1.00 91.56 119 SER A N 1
ATOM 883 C CA . SER A 1 119 ? -13.459 -16.743 -13.941 1.00 91.56 119 SER A CA 1
ATOM 884 C C . SER A 1 119 ? -14.641 -16.376 -13.041 1.00 91.56 119 SER A C 1
ATOM 886 O O . SER A 1 119 ? -14.558 -15.503 -12.170 1.00 91.56 119 SER A O 1
ATOM 888 N N . SER A 1 120 ? -15.748 -17.103 -13.191 1.00 90.06 120 SER A N 1
ATOM 889 C CA . SER A 1 120 ? -16.913 -16.954 -12.313 1.00 90.06 120 SER A CA 1
ATOM 890 C C . SER A 1 120 ? -16.573 -17.230 -10.842 1.00 90.06 120 SER A C 1
ATOM 892 O O . SER A 1 120 ? -17.151 -16.597 -9.961 1.00 90.06 120 SER A O 1
ATOM 894 N N . GLN A 1 121 ? -15.606 -18.115 -10.554 1.00 91.19 121 GLN A N 1
ATOM 895 C CA . GLN A 1 121 ? -15.149 -18.349 -9.178 1.00 91.19 121 GLN A CA 1
ATOM 896 C C . GLN A 1 121 ? -14.405 -17.141 -8.591 1.00 91.19 121 GLN A C 1
ATOM 898 O O . GLN A 1 121 ? -14.559 -16.858 -7.405 1.00 91.19 121 GLN A O 1
ATOM 903 N N . GLN A 1 122 ? -13.622 -16.413 -9.394 1.00 87.94 122 GLN A N 1
ATOM 904 C CA . GLN A 1 122 ? -12.915 -15.213 -8.928 1.00 87.94 122 GLN A CA 1
ATOM 905 C C . GLN A 1 122 ? -13.899 -14.094 -8.579 1.00 87.94 122 GLN A C 1
ATOM 907 O O . GLN A 1 122 ? -13.792 -13.493 -7.512 1.00 87.94 122 GLN A O 1
ATOM 912 N N . TRP A 1 123 ? -14.912 -13.884 -9.424 1.00 89.69 123 TRP A N 1
ATOM 913 C CA . TRP A 1 123 ? -15.996 -12.942 -9.139 1.00 89.69 123 TRP A CA 1
ATOM 914 C C . TRP A 1 123 ? -16.774 -13.305 -7.878 1.00 89.69 123 TRP A C 1
ATOM 916 O O . TRP A 1 123 ? -17.031 -12.434 -7.048 1.00 89.69 123 TRP A O 1
ATOM 926 N N . LEU A 1 124 ? -17.093 -14.590 -7.696 1.00 92.50 124 LEU A N 1
ATOM 927 C CA . LEU A 1 124 ? -17.732 -15.066 -6.472 1.00 92.50 124 LEU A CA 1
ATOM 928 C C . LEU A 1 124 ? -16.863 -14.771 -5.240 1.00 92.50 124 LEU A C 1
ATOM 930 O O . LEU A 1 124 ? -17.376 -14.294 -4.232 1.00 92.50 124 LEU A O 1
ATOM 934 N N . GLY A 1 125 ? -15.549 -14.994 -5.334 1.00 88.50 125 GLY A N 1
ATOM 935 C CA . GLY A 1 125 ? -14.597 -14.667 -4.273 1.00 88.50 125 GLY A CA 1
ATOM 936 C C . GLY A 1 125 ? -14.596 -13.181 -3.914 1.00 88.50 125 GLY A C 1
ATOM 937 O O . GLY A 1 125 ? -14.679 -12.842 -2.735 1.00 88.50 125 GLY A O 1
ATOM 938 N N . PHE A 1 126 ? -14.572 -12.292 -4.910 1.00 89.00 126 PHE A N 1
ATOM 939 C CA . PHE A 1 126 ? -14.645 -10.847 -4.676 1.00 89.00 126 PHE A CA 1
ATOM 940 C C . PHE A 1 126 ? -15.939 -10.446 -3.973 1.00 89.00 126 PHE A C 1
ATOM 942 O O . PHE A 1 126 ? -15.886 -9.760 -2.955 1.00 89.00 126 PHE A O 1
ATOM 949 N N . VAL A 1 127 ? -17.086 -10.944 -4.443 1.00 88.75 127 VAL A N 1
ATOM 950 C CA . VAL A 1 127 ? -18.389 -10.663 -3.824 1.00 88.75 127 VAL A CA 1
ATOM 951 C C . VAL A 1 127 ? -18.436 -11.168 -2.383 1.00 88.75 127 VAL A C 1
ATOM 953 O O . VAL A 1 127 ? -18.854 -10.425 -1.498 1.00 88.75 127 VAL A O 1
ATOM 956 N N . LEU A 1 128 ? -17.975 -12.394 -2.123 1.00 89.00 128 LEU A N 1
ATOM 957 C CA . LEU A 1 128 ? -17.962 -12.972 -0.777 1.00 89.00 128 LEU A CA 1
ATOM 958 C C . LEU A 1 128 ? -17.074 -12.176 0.183 1.00 89.00 128 LEU A C 1
ATOM 960 O O . LEU A 1 128 ? -17.483 -11.923 1.315 1.00 89.00 128 LEU A O 1
ATOM 964 N N . ILE A 1 129 ? -15.888 -11.752 -0.260 1.00 86.81 129 ILE A N 1
ATOM 965 C CA . ILE A 1 129 ? -14.973 -10.948 0.560 1.00 86.81 129 ILE A CA 1
ATOM 966 C C . ILE A 1 129 ? -15.585 -9.574 0.836 1.00 86.81 129 ILE A C 1
ATOM 968 O O . ILE A 1 129 ? -15.643 -9.155 1.990 1.00 86.81 129 ILE A O 1
ATOM 972 N N . THR A 1 130 ? -16.082 -8.885 -0.192 1.00 86.25 130 THR A N 1
ATOM 973 C CA . THR A 1 130 ? -16.707 -7.564 -0.047 1.00 86.25 130 THR A CA 1
ATOM 974 C C . THR A 1 130 ? -17.923 -7.624 0.873 1.00 86.25 130 THR A C 1
ATOM 976 O O . THR A 1 130 ? -18.047 -6.795 1.774 1.00 86.25 130 THR A O 1
ATOM 979 N N . PHE A 1 131 ? -18.785 -8.629 0.707 1.00 85.81 131 PHE A N 1
ATOM 980 C CA . PHE A 1 131 ? -19.948 -8.829 1.567 1.00 85.81 131 PHE A CA 1
ATOM 981 C C . PHE A 1 131 ? -19.534 -9.147 3.006 1.00 85.81 131 PHE A C 1
ATOM 983 O O . PHE A 1 131 ? -20.028 -8.519 3.940 1.00 85.81 131 PHE A O 1
ATOM 990 N N . GLY A 1 132 ? -18.563 -10.046 3.190 1.00 83.75 132 GLY A N 1
ATOM 991 C CA . GLY A 1 132 ? -17.989 -10.356 4.497 1.00 83.75 132 GLY A CA 1
ATOM 992 C C . GLY A 1 132 ? -17.464 -9.107 5.201 1.00 83.75 132 GLY A C 1
ATOM 993 O O . GLY A 1 132 ? -17.838 -8.858 6.342 1.00 83.75 132 GLY A O 1
ATOM 994 N N . CYS A 1 133 ? -16.678 -8.275 4.509 1.00 81.50 133 CYS A N 1
ATOM 995 C CA . CYS A 1 133 ? -16.163 -7.017 5.046 1.00 81.50 133 CYS A CA 1
ATOM 996 C C . CYS A 1 133 ? -17.281 -6.059 5.482 1.00 81.50 133 CYS A C 1
ATOM 998 O O . CYS A 1 133 ? -17.180 -5.487 6.562 1.00 81.50 133 CYS A O 1
ATOM 1000 N N . ILE A 1 134 ? -18.350 -5.906 4.695 1.00 79.00 134 ILE A N 1
ATOM 1001 C CA . ILE A 1 134 ? -19.488 -5.032 5.041 1.00 79.00 134 ILE A CA 1
ATOM 1002 C C . ILE A 1 134 ? -20.263 -5.561 6.258 1.00 79.00 134 ILE A C 1
ATOM 1004 O O . ILE A 1 134 ? -20.794 -4.766 7.033 1.00 79.00 134 ILE A O 1
ATOM 1008 N N . LEU A 1 135 ? -20.310 -6.881 6.458 1.00 79.50 135 LEU A N 1
ATOM 1009 C CA . LEU A 1 135 ? -21.008 -7.496 7.588 1.00 79.50 135 LEU A CA 1
ATOM 1010 C C . LEU A 1 135 ? -20.252 -7.394 8.919 1.00 79.50 135 LEU A C 1
ATOM 1012 O O . LEU A 1 135 ? -20.903 -7.305 9.955 1.00 79.50 135 LEU A O 1
ATOM 1016 N N . VAL A 1 136 ? -18.911 -7.392 8.918 1.00 75.38 136 VAL A N 1
ATOM 1017 C CA . VAL A 1 136 ? -18.088 -7.321 10.149 1.00 75.38 136 VAL A CA 1
ATOM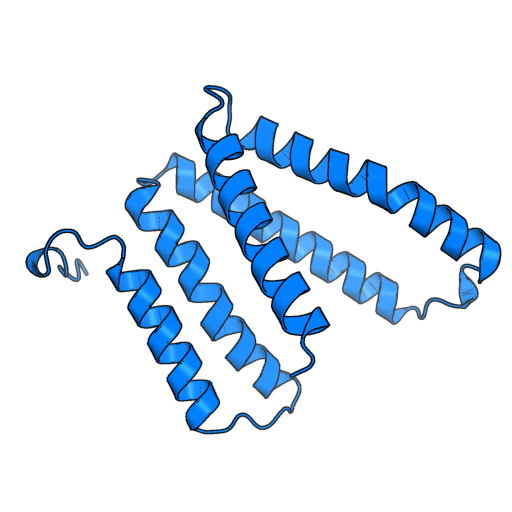 1018 C C . VAL A 1 136 ? -18.527 -6.231 11.150 1.00 75.38 136 VAL A C 1
ATOM 1020 O O . VAL A 1 136 ? -18.561 -6.525 12.344 1.00 75.38 136 VAL A O 1
ATOM 1023 N N . PRO A 1 137 ? -18.854 -4.990 10.740 1.00 69.25 137 PRO A N 1
ATOM 1024 C CA . PRO A 1 137 ? -19.289 -3.952 11.679 1.00 69.25 137 PRO A CA 1
ATOM 1025 C C . PRO A 1 137 ? -20.727 -4.086 12.195 1.00 69.25 137 PRO A C 1
ATOM 1027 O O . PRO A 1 137 ? -21.080 -3.386 13.144 1.00 69.25 137 PRO A O 1
ATOM 1030 N N . LEU A 1 138 ? -21.564 -4.947 11.606 1.00 66.94 138 LEU A N 1
ATOM 1031 C CA . LEU A 1 138 ? -22.944 -5.135 12.053 1.00 66.94 138 LEU A CA 1
ATOM 1032 C C . LEU A 1 138 ? -22.962 -6.010 13.309 1.00 66.94 138 LEU A C 1
ATOM 1034 O O . LEU A 1 138 ? -22.862 -7.233 13.242 1.00 66.94 138 LEU A O 1
ATOM 1038 N N . THR A 1 139 ? -23.136 -5.387 14.472 1.00 62.53 139 THR A N 1
ATOM 1039 C CA . THR A 1 139 ? -23.292 -6.108 15.749 1.00 62.53 139 THR A CA 1
ATOM 1040 C C . THR A 1 139 ? -24.682 -6.732 15.884 1.00 62.53 139 THR A C 1
ATOM 1042 O O . THR A 1 139 ? -24.857 -7.721 16.594 1.00 62.53 139 THR A O 1
ATOM 1045 N N . HIS A 1 140 ? -25.667 -6.207 15.147 1.00 61.66 140 HIS A N 1
ATOM 1046 C CA . HIS A 1 140 ? -26.997 -6.786 15.002 1.00 61.66 140 HIS A CA 1
ATOM 1047 C C . HIS A 1 140 ? -27.481 -6.702 13.550 1.00 61.66 140 HIS A C 1
ATOM 1049 O O . HIS A 1 140 ? -27.448 -5.640 12.933 1.00 61.66 140 HIS A O 1
ATOM 1055 N N . VAL A 1 141 ? -28.061 -7.794 13.041 1.00 59.72 141 VAL A N 1
ATOM 1056 C CA . VAL A 1 141 ? -28.657 -7.890 11.686 1.00 59.72 141 VAL A CA 1
ATOM 1057 C C . VAL A 1 141 ? -29.743 -6.833 11.427 1.00 59.72 141 VAL A C 1
ATOM 1059 O O . VAL A 1 141 ? -30.040 -6.500 10.286 1.00 59.72 141 VAL A O 1
ATOM 1062 N N . ARG A 1 142 ? -30.316 -6.267 12.496 1.00 57.97 142 ARG A N 1
ATOM 1063 C CA . ARG A 1 142 ? -31.356 -5.231 12.457 1.00 57.97 142 ARG A CA 1
ATOM 1064 C C . ARG A 1 142 ? -30.825 -3.823 12.139 1.00 57.97 142 ARG A C 1
ATOM 1066 O O . ARG A 1 142 ? -31.626 -2.924 11.922 1.00 57.97 142 ARG A O 1
ATOM 1073 N N . GLN A 1 143 ? -29.504 -3.624 12.121 1.00 56.94 143 GLN A N 1
ATOM 1074 C CA . GLN A 1 143 ? -28.864 -2.353 11.749 1.00 56.94 143 GLN A CA 1
ATOM 1075 C C . GLN A 1 143 ? -28.702 -2.174 10.233 1.00 56.94 143 GLN A C 1
ATOM 1077 O O . GLN A 1 143 ? -28.266 -1.112 9.795 1.00 56.94 143 GLN A O 1
ATOM 1082 N N . VAL A 1 144 ? -29.097 -3.164 9.420 1.00 54.09 144 VAL A N 1
ATOM 1083 C CA . VAL A 1 144 ? -29.257 -3.003 7.966 1.00 54.09 144 VAL A CA 1
ATOM 1084 C C . VAL A 1 144 ? -30.510 -2.161 7.703 1.00 54.09 144 VAL A C 1
ATOM 1086 O O . VAL A 1 144 ? -31.543 -2.650 7.258 1.00 54.09 144 VAL A O 1
ATOM 1089 N N . SER A 1 145 ? -30.443 -0.879 8.046 1.00 46.44 145 SER A N 1
ATOM 1090 C CA . SER A 1 145 ? -31.396 0.123 7.593 1.00 46.44 145 SER A CA 1
ATOM 1091 C C . SER A 1 145 ? -30.740 0.849 6.432 1.00 46.44 145 SER A C 1
ATOM 1093 O O . SER A 1 145 ? -29.845 1.667 6.636 1.00 46.44 145 SER A O 1
ATOM 1095 N N . LEU A 1 146 ? -31.175 0.533 5.212 1.00 47.88 146 LEU A N 1
ATOM 1096 C CA . LEU A 1 146 ? -30.954 1.381 4.045 1.00 47.88 146 LEU A CA 1
ATOM 1097 C C . LEU A 1 146 ? -31.681 2.703 4.310 1.00 47.88 146 LEU A C 1
ATOM 1099 O O . LEU A 1 146 ? -32.865 2.836 4.010 1.00 47.88 146 LEU A O 1
ATOM 1103 N N . VAL A 1 147 ? -31.001 3.652 4.950 1.00 36.91 147 VAL A N 1
ATOM 1104 C CA . VAL A 1 147 ? -31.462 5.039 4.965 1.00 36.91 147 VAL A CA 1
ATOM 1105 C C . VAL A 1 147 ? -31.112 5.597 3.591 1.00 36.91 147 VAL A C 1
ATOM 1107 O O . VAL A 1 147 ? -29.947 5.873 3.305 1.00 36.91 147 VAL A O 1
ATOM 1110 N N . ALA A 1 148 ? -32.127 5.607 2.728 1.00 36.53 148 ALA A N 1
ATOM 1111 C CA . ALA A 1 148 ? -32.185 6.438 1.535 1.00 36.53 148 ALA A CA 1
ATOM 1112 C C . ALA A 1 148 ? -32.291 7.918 1.925 1.00 36.53 148 ALA A C 1
ATOM 1114 O O . ALA A 1 148 ? -32.895 8.198 2.989 1.00 36.53 148 ALA A O 1
#